Protein AF-A0A9D9HAC9-F1 (afdb_monomer_lite)

Secondary structure (DSSP, 8-state):
---HHHHHHHHHHHHHHHHHHHHHHH--SEEEHHHHHHHHT--HHHHHTTTTGGGSGGGG--SSSSSS-EEEHHHHHHHHHS-HHHHHHHHHHHHHHHSPPP-

Structure (mmCIF, N/CA/C/O backbone):
data_AF-A0A9D9HAC9-F1
#
_entry.id   AF-A0A9D9HAC9-F1
#
loop_
_atom_site.group_PDB
_atom_site.id
_atom_site.type_symbol
_atom_site.label_atom_id
_atom_site.label_alt_id
_atom_site.label_comp_id
_atom_site.label_asym_id
_atom_site.label_entity_id
_atom_site.label_seq_id
_atom_site.pdbx_PDB_ins_code
_atom_site.Cartn_x
_atom_site.Cartn_y
_atom_site.Cartn_z
_atom_site.occupancy
_atom_site.B_iso_or_equiv
_atom_site.auth_seq_id
_atom_site.auth_comp_id
_atom_site.auth_asym_id
_atom_site.auth_atom_id
_atom_site.pdbx_PDB_model_num
ATOM 1 N N . MET A 1 1 ? 3.404 -24.272 -21.867 1.00 47.97 1 MET A N 1
ATOM 2 C CA . MET A 1 1 ? 3.060 -22.908 -22.315 1.00 47.97 1 MET A CA 1
ATOM 3 C C . MET A 1 1 ? 2.208 -22.304 -21.211 1.00 47.97 1 MET A C 1
ATOM 5 O O . MET A 1 1 ? 1.057 -22.690 -21.078 1.00 47.97 1 MET A O 1
ATOM 9 N N . GLU A 1 2 ? 2.795 -21.507 -20.318 1.00 56.59 2 GLU A N 1
ATOM 10 C CA . GLU A 1 2 ? 2.006 -20.843 -19.274 1.00 56.59 2 GLU A CA 1
ATOM 11 C C . GLU A 1 2 ? 1.255 -19.680 -19.914 1.00 56.59 2 GLU A C 1
ATOM 13 O O . GLU A 1 2 ? 1.873 -18.760 -20.444 1.00 56.59 2 GLU A O 1
ATOM 18 N N . ILE A 1 3 ? -0.073 -19.759 -19.908 1.00 66.69 3 ILE A N 1
ATOM 19 C CA . ILE A 1 3 ? -0.945 -18.720 -20.445 1.00 66.69 3 ILE A CA 1
ATOM 20 C C . ILE A 1 3 ? -0.828 -17.513 -19.496 1.00 66.69 3 ILE A C 1
ATOM 22 O O . ILE A 1 3 ? -1.153 -17.661 -18.315 1.00 66.69 3 ILE A O 1
ATOM 26 N N . PRO A 1 4 ? -0.354 -16.336 -19.952 1.00 73.06 4 PRO A N 1
ATOM 27 C CA . PRO A 1 4 ? -0.148 -15.160 -19.098 1.00 73.06 4 PRO A CA 1
ATOM 28 C C . PRO A 1 4 ? -1.387 -14.758 -18.284 1.00 73.06 4 PRO A C 1
ATOM 30 O O . PRO A 1 4 ? -1.260 -14.326 -17.138 1.00 73.06 4 PRO A O 1
ATOM 33 N N . GLU A 1 5 ? -2.587 -14.985 -18.826 1.00 78.88 5 GLU A N 1
ATOM 34 C CA . GLU A 1 5 ? -3.850 -14.773 -18.110 1.00 78.88 5 GLU A CA 1
ATOM 35 C C . GLU A 1 5 ? -3.983 -15.645 -16.859 1.00 78.88 5 GLU A C 1
ATOM 37 O O . GLU A 1 5 ? -4.461 -15.177 -15.830 1.00 78.88 5 GLU A O 1
ATOM 42 N N . MET A 1 6 ? -3.515 -16.892 -16.901 1.00 81.69 6 MET A N 1
ATOM 43 C CA . MET A 1 6 ? -3.653 -17.827 -15.785 1.00 81.69 6 MET A CA 1
ATOM 44 C C . MET A 1 6 ? -2.764 -17.422 -14.603 1.00 81.69 6 MET A C 1
ATOM 46 O O . MET A 1 6 ? -3.199 -17.488 -13.456 1.00 81.69 6 MET A O 1
ATOM 50 N N . LYS A 1 7 ? -1.560 -16.895 -14.869 1.00 76.69 7 LYS A N 1
ATOM 51 C CA . LYS A 1 7 ? -0.703 -16.296 -13.827 1.00 76.69 7 LYS A CA 1
ATOM 52 C C . LYS A 1 7 ? -1.342 -15.067 -13.196 1.00 76.69 7 LYS A C 1
ATOM 54 O O . LYS A 1 7 ? -1.296 -14.910 -11.978 1.00 76.69 7 LYS A O 1
ATOM 59 N N . LEU A 1 8 ? -1.948 -14.210 -14.017 1.00 74.75 8 LEU A N 1
ATOM 60 C CA . LEU A 1 8 ? -2.642 -13.021 -13.534 1.00 74.75 8 LEU A CA 1
ATOM 61 C C . LEU A 1 8 ? -3.844 -13.397 -12.657 1.00 74.75 8 LEU A C 1
ATOM 63 O O . LEU A 1 8 ? -4.045 -12.791 -11.606 1.00 74.75 8 LEU A O 1
ATOM 67 N N . ILE A 1 9 ? -4.615 -14.410 -13.059 1.00 82.25 9 ILE A N 1
ATOM 68 C CA . ILE A 1 9 ? -5.745 -14.933 -12.281 1.00 82.25 9 ILE A CA 1
ATOM 69 C C . ILE A 1 9 ? -5.261 -15.494 -10.940 1.00 82.25 9 ILE A C 1
ATOM 71 O O . ILE A 1 9 ? -5.808 -15.127 -9.903 1.00 82.25 9 ILE A O 1
ATOM 75 N N . LEU A 1 10 ? -4.207 -16.314 -10.930 1.00 80.94 10 LEU A N 1
ATOM 76 C CA . LEU A 1 10 ? -3.661 -16.887 -9.694 1.00 80.94 10 LEU A CA 1
ATOM 77 C C . LEU A 1 10 ? -3.128 -15.814 -8.733 1.00 80.94 10 LEU A C 1
ATOM 79 O O . LEU A 1 10 ? -3.403 -15.879 -7.538 1.00 80.94 10 LEU A O 1
ATOM 83 N N . ALA A 1 11 ? -2.438 -14.789 -9.241 1.00 71.31 11 ALA A N 1
ATOM 84 C CA . ALA A 1 11 ? -1.966 -13.672 -8.419 1.00 71.31 11 ALA A CA 1
ATOM 85 C C . ALA A 1 11 ? -3.123 -12.849 -7.825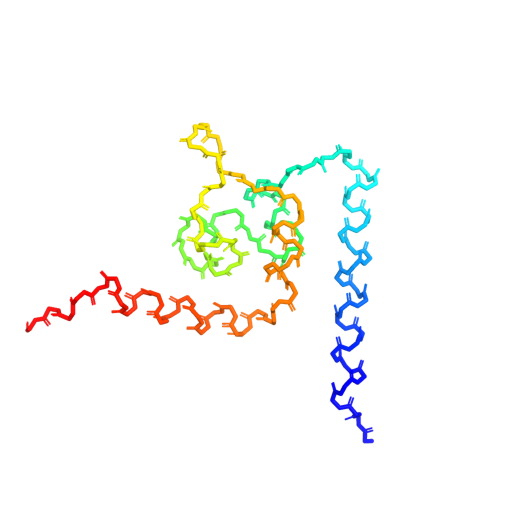 1.00 71.31 11 ALA A C 1
ATOM 87 O O . ALA A 1 11 ? -3.046 -12.392 -6.685 1.00 71.31 11 ALA A O 1
ATOM 88 N N . LYS A 1 12 ? -4.215 -12.674 -8.582 1.00 74.88 12 LYS A N 1
ATOM 89 C CA . LYS A 1 12 ? -5.439 -12.037 -8.074 1.00 74.88 12 LYS A CA 1
ATOM 90 C C . LYS A 1 12 ? -6.101 -12.880 -6.982 1.00 74.88 12 LYS A C 1
ATOM 92 O O . LYS A 1 12 ? -6.548 -12.309 -5.992 1.00 74.88 12 LYS A O 1
ATOM 97 N N . LEU A 1 13 ? -6.135 -14.206 -7.138 1.00 81.81 13 LEU A N 1
ATOM 98 C CA . LEU A 1 13 ? -6.715 -15.125 -6.153 1.00 81.81 13 LEU A CA 1
ATOM 99 C C . LEU A 1 13 ? -5.914 -15.167 -4.843 1.00 81.81 13 LEU A C 1
ATOM 101 O O . LEU A 1 13 ? -6.512 -14.961 -3.792 1.00 81.81 13 LEU A O 1
ATOM 105 N N . ASP A 1 14 ? -4.586 -15.331 -4.893 1.00 80.00 14 ASP A N 1
ATOM 106 C CA . ASP A 1 14 ? -3.724 -15.300 -3.691 1.00 80.00 14 ASP A CA 1
ATOM 107 C C . ASP A 1 14 ? -3.878 -13.969 -2.935 1.00 80.00 14 ASP A C 1
ATOM 109 O O . ASP A 1 14 ? -3.999 -13.930 -1.709 1.00 80.00 14 ASP A O 1
ATOM 113 N N . ARG A 1 15 ? -3.971 -12.858 -3.671 1.00 70.25 15 ARG A N 1
ATOM 114 C CA . ARG A 1 15 ? -4.191 -11.539 -3.074 1.00 70.25 15 ARG A CA 1
ATOM 115 C C . ARG A 1 15 ? -5.567 -11.412 -2.420 1.00 70.25 15 ARG A C 1
ATOM 117 O O . ARG A 1 15 ? -5.650 -10.906 -1.301 1.00 70.25 15 ARG A O 1
ATOM 124 N N . LEU A 1 16 ? -6.629 -11.866 -3.089 1.00 76.50 16 LEU A N 1
ATOM 125 C CA . LEU A 1 16 ? -7.980 -11.889 -2.520 1.00 76.50 16 LEU A CA 1
ATOM 126 C C . LEU A 1 16 ? -8.033 -12.745 -1.251 1.00 76.50 16 LEU A C 1
ATOM 128 O O . LEU A 1 16 ? -8.643 -12.331 -0.267 1.00 76.50 16 LEU A O 1
ATOM 132 N N . GLU A 1 17 ? -7.362 -13.895 -1.241 1.00 82.62 17 GLU A N 1
ATOM 133 C CA . GLU A 1 17 ? -7.302 -14.789 -0.084 1.00 82.62 17 GLU A CA 1
ATOM 134 C C . GLU A 1 17 ? -6.604 -14.127 1.113 1.00 82.62 17 GLU A C 1
ATOM 136 O O . GLU A 1 17 ? -7.155 -14.107 2.219 1.00 82.62 17 GLU A O 1
ATOM 141 N N . ARG A 1 18 ? -5.439 -13.498 0.897 1.00 75.12 18 ARG A N 1
ATOM 142 C CA . ARG A 1 18 ? -4.711 -12.761 1.949 1.00 75.12 18 ARG A CA 1
ATOM 143 C C . ARG A 1 18 ? -5.528 -11.606 2.517 1.00 75.12 18 ARG A C 1
ATOM 145 O O . ARG A 1 18 ? -5.565 -11.419 3.733 1.00 75.12 18 ARG A O 1
ATOM 152 N N . LEU A 1 19 ? -6.202 -10.852 1.651 1.00 71.62 19 LEU A N 1
ATOM 153 C CA . LEU A 1 19 ? -7.040 -9.719 2.044 1.00 71.62 19 LEU A CA 1
ATOM 154 C C . LEU A 1 19 ? -8.290 -10.163 2.811 1.00 71.62 19 LEU A C 1
ATOM 156 O O . LEU A 1 19 ? -8.595 -9.605 3.864 1.00 71.62 19 LEU A O 1
ATOM 160 N N . THR A 1 20 ? -8.981 -11.196 2.328 1.00 77.50 20 THR A N 1
ATOM 161 C CA . THR A 1 20 ? -10.163 -11.757 3.004 1.00 77.50 20 THR A CA 1
ATOM 162 C C . THR A 1 20 ? -9.779 -12.309 4.374 1.00 77.50 20 THR A C 1
ATOM 164 O O . THR A 1 20 ? -10.451 -12.032 5.367 1.00 77.50 20 THR A O 1
ATOM 167 N N . THR A 1 21 ? -8.643 -13.006 4.454 1.00 82.62 21 THR A N 1
ATOM 168 C CA . THR A 1 21 ? -8.082 -13.496 5.720 1.00 82.62 21 THR A CA 1
ATOM 169 C C . THR A 1 21 ? -7.757 -12.343 6.665 1.00 82.62 21 THR A C 1
ATOM 171 O O . THR A 1 21 ? -8.105 -12.398 7.844 1.00 82.62 21 THR A O 1
ATOM 174 N N . PHE A 1 22 ? -7.141 -11.263 6.176 1.00 79.88 22 PHE A N 1
ATOM 175 C CA . PHE A 1 22 ? -6.846 -10.085 6.992 1.00 79.88 22 PHE A CA 1
ATOM 176 C C . PHE A 1 22 ? -8.119 -9.457 7.576 1.00 79.88 22 PHE A C 1
ATOM 178 O O . PHE A 1 22 ? -8.182 -9.211 8.782 1.00 79.88 22 PHE A O 1
ATOM 185 N N . VAL A 1 23 ? -9.151 -9.235 6.758 1.00 79.81 23 VAL A N 1
ATOM 186 C CA . VAL A 1 23 ? -10.415 -8.642 7.227 1.00 79.81 23 VAL A CA 1
ATOM 187 C C . VAL A 1 23 ? -11.100 -9.561 8.237 1.00 79.81 23 VAL A C 1
ATOM 189 O O . VAL A 1 23 ? -11.473 -9.104 9.317 1.00 79.81 23 VAL A O 1
ATOM 192 N N . ALA A 1 24 ? -11.200 -10.858 7.935 1.00 80.50 24 ALA A N 1
ATOM 193 C CA . ALA A 1 24 ? -11.845 -11.834 8.811 1.00 80.50 24 ALA A CA 1
ATOM 194 C C . ALA A 1 24 ? -11.131 -11.988 10.163 1.00 80.50 24 ALA A C 1
ATOM 196 O O . ALA A 1 24 ? -11.782 -12.152 11.191 1.00 80.50 24 ALA A O 1
ATOM 197 N N . THR A 1 25 ? -9.797 -11.918 10.177 1.00 83.38 25 THR A N 1
ATOM 198 C CA . THR A 1 25 ? -9.003 -12.108 11.403 1.00 83.38 25 THR A CA 1
ATOM 199 C C . THR A 1 25 ? -8.874 -10.844 12.244 1.00 83.38 25 THR A C 1
ATOM 201 O O . THR A 1 25 ? -8.768 -10.934 13.465 1.00 83.38 25 THR A O 1
ATOM 204 N N . THR A 1 26 ? -8.868 -9.663 11.622 1.00 83.88 26 THR A N 1
ATOM 205 C CA . THR A 1 26 ? -8.624 -8.399 12.335 1.00 83.88 26 THR A CA 1
ATOM 206 C C . THR A 1 26 ? -9.888 -7.591 12.612 1.00 83.88 26 THR A C 1
ATOM 208 O O . THR A 1 26 ? -9.860 -6.719 13.480 1.00 83.88 26 THR A O 1
ATOM 211 N N . GLY A 1 27 ? -10.973 -7.820 11.863 1.00 84.50 27 GLY A N 1
ATOM 212 C CA . GLY A 1 27 ? -12.184 -6.995 11.909 1.00 84.50 27 GLY A CA 1
ATOM 213 C C . GLY A 1 27 ? -11.961 -5.539 11.480 1.00 84.50 27 GLY A C 1
ATOM 214 O O . GLY A 1 27 ? -12.812 -4.683 11.721 1.00 84.50 27 GLY A O 1
ATOM 215 N N . LYS A 1 28 ? -10.804 -5.221 10.884 1.00 86.44 28 LYS A N 1
ATOM 216 C CA . LYS A 1 28 ? -10.449 -3.856 10.498 1.00 86.44 28 LYS A CA 1
ATOM 217 C C . LYS A 1 28 ? -11.125 -3.468 9.187 1.00 86.44 28 LYS A C 1
ATOM 219 O O . LYS A 1 28 ? -11.051 -4.191 8.201 1.00 86.44 28 LYS A O 1
ATOM 224 N N . THR A 1 29 ? -11.687 -2.264 9.159 1.00 89.19 29 THR A N 1
ATOM 225 C CA . THR A 1 29 ? -12.192 -1.603 7.941 1.00 89.19 29 THR A CA 1
ATOM 226 C C . THR A 1 29 ? -11.169 -0.647 7.319 1.00 89.19 29 THR A C 1
ATOM 228 O O . THR A 1 29 ? -11.371 -0.133 6.219 1.00 89.19 29 THR A O 1
ATOM 231 N N . VAL A 1 30 ? -10.048 -0.422 8.010 1.00 93.06 30 VAL A N 1
ATOM 232 C CA . VAL A 1 30 ? -8.933 0.417 7.564 1.00 93.06 30 VAL A CA 1
ATOM 233 C C . VAL A 1 30 ? -7.608 -0.311 7.735 1.00 93.06 30 VAL A C 1
ATOM 235 O O . VAL A 1 30 ? -7.416 -1.045 8.704 1.00 93.06 30 VAL A O 1
ATOM 238 N N . VAL A 1 31 ? -6.677 -0.056 6.825 1.00 93.75 31 VAL A N 1
ATOM 239 C CA . VAL A 1 31 ? -5.294 -0.532 6.900 1.00 93.75 31 VAL A CA 1
ATOM 240 C C . VAL A 1 31 ? -4.365 0.637 7.172 1.00 93.75 31 VAL A C 1
ATOM 242 O O . VAL A 1 31 ? -4.513 1.714 6.587 1.00 93.75 31 VAL A O 1
ATOM 245 N N . ASP A 1 32 ? -3.409 0.437 8.072 1.00 95.56 32 ASP A N 1
ATOM 246 C CA . ASP A 1 32 ? -2.301 1.366 8.267 1.00 95.56 32 ASP A CA 1
ATOM 247 C C . ASP A 1 32 ? -1.022 0.881 7.561 1.00 95.56 32 ASP A C 1
ATOM 249 O O . ASP A 1 32 ? -0.983 -0.165 6.912 1.00 95.56 32 ASP A O 1
ATOM 253 N N . VAL A 1 33 ? 0.051 1.665 7.670 1.00 96.25 33 VAL A N 1
ATOM 254 C CA . VAL A 1 33 ? 1.341 1.335 7.044 1.00 96.25 33 VAL A CA 1
ATOM 255 C C . VAL A 1 33 ? 1.916 0.003 7.552 1.00 96.25 33 VAL A C 1
ATOM 257 O O . VAL A 1 33 ? 2.559 -0.701 6.780 1.00 96.25 33 VAL A O 1
ATOM 260 N N . ASN A 1 34 ? 1.697 -0.368 8.820 1.00 94.94 34 ASN A N 1
ATOM 261 C CA . ASN A 1 34 ? 2.181 -1.648 9.351 1.00 94.94 34 ASN A CA 1
ATOM 262 C C . ASN A 1 34 ? 1.384 -2.824 8.794 1.00 94.94 34 ASN A C 1
ATOM 264 O O . ASN A 1 34 ? 1.971 -3.863 8.494 1.00 94.94 34 ASN A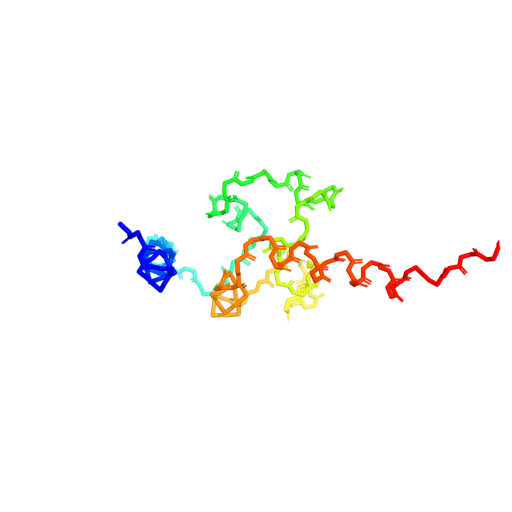 O 1
ATOM 268 N N . ASP A 1 35 ? 0.067 -2.669 8.668 1.00 93.38 35 ASP A N 1
ATOM 269 C CA . ASP A 1 35 ? -0.785 -3.683 8.052 1.00 93.38 35 ASP A CA 1
ATOM 270 C C . ASP A 1 35 ? -0.342 -3.934 6.601 1.00 93.38 35 ASP A C 1
ATOM 272 O O . ASP A 1 35 ? -0.092 -5.078 6.219 1.00 93.38 35 ASP A O 1
ATOM 276 N N . ILE A 1 36 ? -0.138 -2.863 5.823 1.00 93.38 36 ILE A N 1
ATOM 277 C CA . ILE A 1 36 ? 0.321 -2.955 4.427 1.00 93.38 36 ILE A CA 1
ATOM 278 C C . ILE A 1 36 ? 1.724 -3.566 4.334 1.00 93.38 36 ILE A C 1
ATOM 280 O O . ILE A 1 36 ? 1.947 -4.447 3.506 1.00 93.38 36 ILE A O 1
ATOM 284 N N . ALA A 1 37 ? 2.657 -3.165 5.204 1.00 93.56 37 ALA A N 1
ATOM 285 C CA . ALA A 1 37 ? 4.003 -3.741 5.239 1.00 93.56 37 ALA A CA 1
ATOM 286 C C . ALA A 1 37 ? 3.960 -5.270 5.392 1.00 93.56 37 ALA A C 1
ATOM 288 O O . ALA A 1 37 ? 4.621 -5.987 4.644 1.00 93.56 37 ALA A O 1
ATOM 289 N N . LYS A 1 38 ? 3.128 -5.770 6.315 1.00 90.12 38 LYS A N 1
ATOM 290 C CA . LYS A 1 38 ? 2.954 -7.211 6.544 1.00 90.12 38 LYS A CA 1
ATOM 291 C C . LYS A 1 38 ? 2.347 -7.920 5.335 1.00 90.12 38 LYS A C 1
ATOM 293 O O . LYS A 1 38 ? 2.831 -8.987 4.972 1.00 90.12 38 LYS A O 1
ATOM 298 N N . MET A 1 39 ? 1.316 -7.342 4.717 1.00 88.06 39 MET A N 1
ATOM 299 C CA . MET A 1 39 ? 0.640 -7.950 3.564 1.00 88.06 39 MET A CA 1
ATOM 300 C C . MET A 1 39 ? 1.539 -8.027 2.322 1.00 88.06 39 MET A C 1
ATOM 302 O O . MET A 1 39 ? 1.496 -9.021 1.599 1.00 88.06 39 MET A O 1
ATOM 306 N N . GLU A 1 40 ? 2.380 -7.017 2.099 1.00 89.06 40 GLU A N 1
ATOM 307 C CA . GLU A 1 40 ? 3.286 -6.943 0.942 1.00 89.06 40 GLU A CA 1
ATOM 308 C C . GLU A 1 40 ? 4.663 -7.582 1.208 1.00 89.06 40 GLU A C 1
ATOM 310 O O . GLU A 1 40 ? 5.509 -7.614 0.318 1.00 89.06 40 GLU A O 1
ATOM 315 N N . GLY A 1 41 ? 4.921 -8.071 2.427 1.00 90.25 41 GLY A N 1
ATOM 316 C CA . GLY A 1 41 ? 6.223 -8.634 2.798 1.00 90.25 41 GLY A CA 1
ATOM 317 C C . GLY A 1 41 ? 7.360 -7.602 2.849 1.00 90.25 41 GLY A C 1
ATOM 318 O O . GLY A 1 41 ? 8.520 -7.954 2.645 1.00 90.25 41 GLY A O 1
ATOM 319 N N . SER A 1 42 ? 7.041 -6.332 3.115 1.00 93.44 42 SER A N 1
ATOM 320 C CA . SER A 1 42 ? 8.010 -5.249 3.330 1.00 93.44 42 SER A CA 1
ATOM 321 C C . SER A 1 42 ? 8.132 -4.909 4.825 1.00 93.44 42 SER A C 1
ATOM 323 O O . SER A 1 42 ? 7.431 -5.447 5.683 1.00 93.44 42 SER A O 1
ATOM 325 N N . SER A 1 43 ? 9.049 -4.004 5.168 1.00 95.00 43 SER A N 1
ATOM 326 C CA . SER A 1 43 ? 9.170 -3.454 6.519 1.00 95.00 43 SER A CA 1
ATOM 327 C C . SER A 1 43 ? 8.572 -2.053 6.595 1.00 95.00 43 SER A C 1
ATOM 329 O O . SER A 1 43 ? 8.673 -1.260 5.656 1.00 95.00 43 SER A O 1
ATOM 331 N N . TYR A 1 44 ? 8.014 -1.711 7.759 1.00 94.19 44 TYR A N 1
ATOM 332 C CA . TYR A 1 44 ? 7.517 -0.360 8.032 1.00 94.19 44 TYR A CA 1
ATOM 333 C C . TYR A 1 44 ? 8.578 0.707 7.725 1.00 94.19 44 TYR A C 1
ATOM 335 O O . TYR A 1 44 ? 8.291 1.706 7.068 1.00 94.19 44 TYR A O 1
ATOM 343 N N . SER A 1 45 ? 9.825 0.468 8.143 1.00 94.94 45 SER A N 1
ATOM 344 C CA . SER A 1 45 ? 10.938 1.383 7.893 1.00 94.94 45 SER A CA 1
ATOM 345 C C . SER A 1 45 ? 11.246 1.529 6.402 1.00 94.94 45 SER A C 1
ATOM 347 O O . SER A 1 45 ? 11.433 2.650 5.940 1.00 94.94 45 SER A O 1
ATOM 349 N N . ALA A 1 46 ? 11.246 0.445 5.618 1.00 94.75 46 ALA A N 1
ATOM 350 C CA . ALA A 1 46 ? 11.480 0.530 4.173 1.00 94.75 46 ALA A CA 1
ATOM 351 C C . ALA A 1 46 ? 10.423 1.394 3.463 1.00 94.75 46 ALA A C 1
ATOM 353 O O . ALA A 1 46 ? 10.761 2.201 2.592 1.00 94.75 46 ALA A O 1
ATOM 354 N N . ILE A 1 47 ? 9.161 1.295 3.883 1.00 95.12 47 ILE A N 1
ATOM 355 C CA . ILE A 1 47 ? 8.086 2.147 3.368 1.00 95.12 47 ILE A CA 1
ATOM 356 C C . ILE A 1 47 ? 8.280 3.605 3.809 1.00 95.12 47 ILE A C 1
ATOM 358 O O . ILE A 1 47 ? 8.239 4.515 2.980 1.00 95.12 47 ILE A O 1
ATOM 362 N N . MET A 1 48 ? 8.520 3.845 5.100 1.00 92.06 48 MET A N 1
ATOM 363 C CA . MET A 1 48 ? 8.608 5.203 5.650 1.00 92.06 48 MET A CA 1
ATOM 364 C C . MET A 1 48 ? 9.861 5.966 5.208 1.00 92.06 48 MET A C 1
ATOM 366 O O . MET A 1 48 ? 9.811 7.189 5.106 1.00 92.06 48 MET A O 1
ATOM 370 N N . HIS A 1 49 ? 10.948 5.266 4.879 1.00 90.25 49 HIS A N 1
ATOM 371 C CA . HIS A 1 49 ? 12.139 5.850 4.255 1.00 90.25 49 HIS A CA 1
ATOM 372 C C . HIS A 1 49 ? 12.013 6.010 2.730 1.00 90.25 49 HIS A C 1
ATOM 374 O O . HIS A 1 49 ? 12.981 6.370 2.067 1.00 90.25 49 HIS A O 1
ATOM 380 N N . GLY A 1 50 ? 10.834 5.758 2.154 1.00 85.50 50 GLY A N 1
ATOM 381 C CA . GLY A 1 50 ? 10.538 6.058 0.753 1.00 85.50 50 GLY A CA 1
ATOM 382 C C . GLY A 1 50 ? 10.930 4.973 -0.251 1.00 85.50 50 GLY A C 1
ATOM 383 O O . GLY A 1 50 ? 10.540 5.084 -1.412 1.00 85.50 50 GLY A O 1
ATOM 384 N N . LYS A 1 51 ? 11.639 3.914 0.172 1.00 89.19 51 LYS A N 1
ATOM 385 C CA . LYS A 1 51 ? 12.065 2.808 -0.704 1.00 89.19 51 LYS A CA 1
ATOM 386 C C . LYS A 1 51 ? 10.864 2.065 -1.284 1.00 89.19 51 LYS A C 1
ATOM 388 O O . LYS A 1 51 ? 10.814 1.832 -2.486 1.00 89.19 51 LYS A O 1
ATOM 393 N N . ASP A 1 52 ? 9.887 1.776 -0.426 1.00 94.94 52 ASP A N 1
ATOM 394 C CA . ASP A 1 52 ? 8.707 0.977 -0.765 1.00 94.94 52 ASP A CA 1
ATOM 395 C C . ASP A 1 52 ? 7.402 1.788 -0.733 1.00 94.94 52 ASP A C 1
ATOM 397 O O . ASP A 1 52 ? 6.307 1.252 -0.588 1.00 94.94 52 ASP A O 1
ATOM 401 N N . MET A 1 53 ? 7.492 3.113 -0.886 1.00 95.38 53 MET A N 1
ATOM 402 C CA . MET A 1 53 ? 6.322 4.000 -0.824 1.00 95.38 53 MET A CA 1
ATOM 403 C C . MET A 1 53 ? 5.309 3.753 -1.957 1.00 95.38 53 MET A C 1
ATOM 405 O O . MET A 1 53 ? 4.135 4.083 -1.804 1.00 95.38 53 MET A O 1
ATOM 409 N N . TYR A 1 54 ? 5.736 3.104 -3.047 1.00 96.38 54 TYR A N 1
ATOM 410 C CA . TYR A 1 54 ? 4.872 2.635 -4.137 1.00 96.38 54 TYR A CA 1
ATOM 411 C C . TYR A 1 54 ? 3.872 1.547 -3.710 1.00 96.38 54 TYR A C 1
ATOM 413 O O . TYR A 1 54 ? 2.879 1.318 -4.395 1.00 96.38 54 TYR A O 1
ATOM 421 N N . LEU A 1 55 ? 4.094 0.890 -2.568 1.00 95.69 55 LEU A N 1
ATOM 422 C CA . LEU A 1 55 ? 3.148 -0.080 -2.016 1.00 95.69 55 LEU A CA 1
ATOM 423 C C . LEU A 1 55 ? 1.923 0.593 -1.384 1.00 95.69 55 LEU A C 1
ATOM 425 O O . LEU A 1 55 ? 0.869 -0.030 -1.281 1.00 95.69 55 LEU A O 1
ATOM 429 N N . LEU A 1 56 ? 2.036 1.866 -0.993 1.00 96.69 56 LEU A N 1
ATOM 430 C CA . LEU A 1 56 ? 0.954 2.609 -0.354 1.00 96.69 56 LEU A CA 1
ATOM 431 C C . LEU A 1 56 ? 0.027 3.255 -1.394 1.00 96.69 56 LEU A C 1
ATOM 433 O O . LEU A 1 56 ? 0.530 3.864 -2.346 1.00 96.69 56 LEU A O 1
ATOM 437 N N . PRO A 1 57 ? -1.304 3.235 -1.182 1.00 96.62 57 PRO A N 1
ATOM 438 C CA . PRO A 1 57 ? -2.227 4.005 -2.004 1.00 96.62 57 PRO A CA 1
ATOM 439 C C . PRO A 1 57 ? -1.836 5.482 -2.036 1.00 96.62 57 PRO A C 1
ATOM 441 O O . PRO A 1 57 ? -1.329 6.035 -1.048 1.00 96.62 57 PRO A O 1
ATOM 444 N N . ARG A 1 58 ? -2.040 6.120 -3.195 1.00 95.12 58 ARG A N 1
ATOM 445 C CA . ARG A 1 58 ? -1.696 7.537 -3.429 1.00 95.12 58 ARG A CA 1
ATOM 446 C C . ARG A 1 58 ? -0.257 7.880 -3.018 1.00 95.12 58 ARG A C 1
ATOM 448 O O . ARG A 1 58 ? 0.012 8.981 -2.536 1.00 95.12 58 ARG A O 1
ATOM 455 N N . PHE A 1 59 ? 0.653 6.914 -3.140 1.00 95.06 59 PHE A N 1
ATOM 456 C CA . PHE A 1 59 ? 2.062 7.037 -2.760 1.00 95.06 59 PHE A CA 1
ATOM 457 C C . PHE A 1 59 ? 2.260 7.568 -1.333 1.00 95.06 59 PHE A C 1
ATOM 459 O O . PHE A 1 59 ? 3.128 8.397 -1.058 1.00 95.06 59 PHE A O 1
ATOM 466 N N . GLY A 1 60 ? 1.421 7.102 -0.404 1.00 94.06 60 GLY A N 1
ATOM 467 C CA . GLY A 1 60 ? 1.551 7.401 1.019 1.00 94.06 60 GLY A CA 1
ATOM 468 C C . GLY A 1 60 ? 0.802 8.644 1.498 1.00 94.06 60 GLY A C 1
ATOM 469 O O . GLY A 1 60 ? 1.017 9.058 2.646 1.00 94.06 60 GLY A O 1
ATOM 470 N N . GLN A 1 61 ? -0.078 9.225 0.677 1.00 94.06 61 GLN A N 1
ATOM 471 C CA . GLN A 1 61 ? -1.068 10.199 1.137 1.00 94.06 61 GLN A CA 1
ATOM 472 C C . GLN A 1 61 ? -2.240 9.476 1.810 1.00 94.06 61 GLN A C 1
ATOM 474 O O . GLN A 1 61 ? -2.946 8.701 1.175 1.00 94.06 61 GLN A O 1
ATOM 479 N N . SER A 1 62 ? -2.439 9.741 3.102 1.00 96.62 62 SER A N 1
ATOM 480 C CA . SER A 1 62 ? -3.510 9.142 3.907 1.00 96.62 62 SER A CA 1
ATOM 481 C C . SER A 1 62 ? -4.901 9.519 3.387 1.00 96.62 62 SER A C 1
ATOM 483 O O . SER A 1 62 ? -5.116 10.657 2.968 1.00 96.62 62 SER A O 1
ATOM 485 N N . ALA A 1 63 ? -5.862 8.597 3.504 1.00 95.88 63 ALA A N 1
ATOM 486 C CA . ALA A 1 63 ? -7.282 8.896 3.294 1.00 95.88 63 ALA A CA 1
ATOM 487 C C . ALA A 1 63 ? -7.866 9.782 4.398 1.00 95.88 63 ALA A C 1
ATOM 489 O O . ALA A 1 63 ? -8.864 10.467 4.193 1.00 95.88 63 ALA A O 1
ATOM 490 N N . TYR A 1 64 ? -7.230 9.765 5.568 1.00 94.19 64 TYR A N 1
ATOM 491 C CA . TYR A 1 64 ? -7.663 10.498 6.746 1.00 94.19 64 TYR A CA 1
ATOM 492 C C . TYR A 1 64 ? -6.682 11.639 7.022 1.00 94.19 64 TYR A C 1
ATOM 494 O O . TYR A 1 64 ? -5.473 11.387 7.075 1.00 94.19 64 TYR A O 1
ATOM 502 N N . PRO A 1 65 ? -7.175 12.873 7.221 1.00 88.06 65 PRO A N 1
ATOM 503 C CA . PRO A 1 65 ? -6.327 14.059 7.338 1.00 88.06 65 PRO A CA 1
ATOM 504 C C . PRO A 1 65 ? -5.568 14.138 8.667 1.00 88.06 65 PRO A C 1
ATOM 506 O O . PRO A 1 65 ? -4.582 14.862 8.765 1.00 88.06 65 PRO A O 1
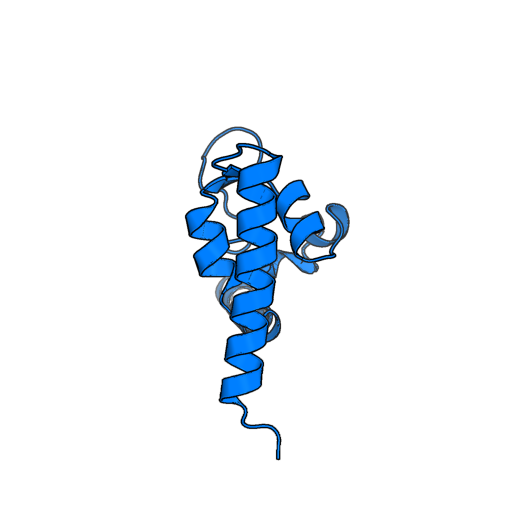ATOM 509 N N . THR A 1 66 ? -6.013 13.412 9.694 1.00 90.94 66 THR A N 1
ATOM 510 C CA . THR A 1 66 ? -5.449 13.468 11.044 1.00 90.94 66 THR A CA 1
ATOM 511 C C . THR A 1 66 ? -5.025 12.090 11.542 1.00 90.94 66 THR A C 1
ATOM 513 O O . THR A 1 66 ? -5.587 11.058 11.168 1.00 90.94 66 THR A O 1
ATOM 516 N N . GLY A 1 67 ? -4.031 12.081 12.433 1.00 91.19 67 GLY A N 1
ATOM 517 C CA . GLY A 1 67 ? -3.533 10.869 13.076 1.00 91.19 67 GLY A CA 1
ATOM 518 C C . GLY A 1 67 ? -2.628 10.020 12.181 1.00 91.19 67 GLY A C 1
ATOM 519 O O . GLY A 1 67 ? -1.921 10.521 11.307 1.00 91.19 67 GLY A O 1
ATOM 520 N N . LYS A 1 68 ? -2.606 8.710 12.453 1.00 92.12 68 LYS A N 1
ATOM 521 C CA . LYS A 1 68 ? -1.780 7.750 11.710 1.00 92.12 68 LYS A CA 1
ATOM 522 C C . LYS A 1 68 ? -2.269 7.621 10.267 1.00 92.12 68 LYS A C 1
ATOM 524 O O . LYS A 1 68 ? -3.474 7.561 10.027 1.00 92.12 68 LYS A O 1
ATOM 529 N N . LYS A 1 69 ? -1.322 7.510 9.328 1.00 95.75 69 LYS A N 1
ATOM 530 C CA . LYS A 1 69 ? -1.618 7.245 7.914 1.00 95.75 69 LYS A CA 1
ATOM 531 C C . LYS A 1 69 ? -2.384 5.936 7.776 1.00 95.75 69 LYS A C 1
ATOM 533 O O . LYS A 1 69 ? -1.903 4.900 8.241 1.00 95.75 69 LYS A O 1
ATOM 538 N N . ARG A 1 70 ? -3.555 6.007 7.150 1.00 96.56 70 ARG A N 1
ATOM 539 C CA . ARG A 1 70 ? -4.438 4.859 6.956 1.00 96.56 70 ARG A CA 1
ATOM 540 C C . ARG A 1 70 ? -5.345 5.053 5.745 1.00 96.56 70 ARG A C 1
ATOM 542 O O . ARG A 1 70 ? -5.592 6.187 5.324 1.00 96.56 70 ARG A O 1
ATOM 549 N N . TRP A 1 71 ? -5.848 3.942 5.231 1.00 97.00 71 TRP A N 1
ATOM 550 C CA . TRP A 1 71 ? -6.719 3.873 4.060 1.00 97.00 71 TRP A CA 1
ATOM 551 C C . TRP A 1 71 ? -7.871 2.911 4.331 1.00 97.00 71 TRP A C 1
ATOM 553 O O . TRP A 1 71 ? -7.674 1.956 5.087 1.00 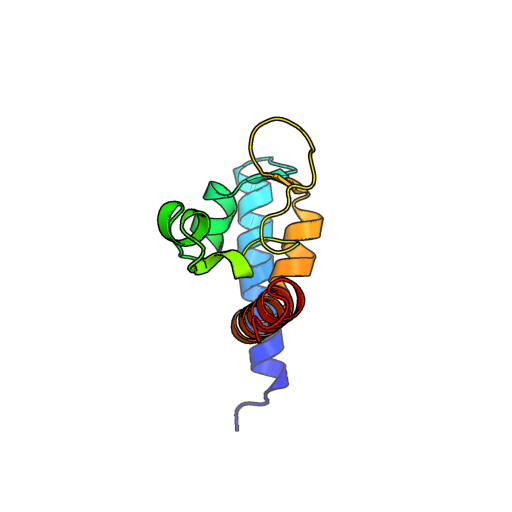97.00 71 TRP A O 1
ATOM 563 N N . PRO A 1 72 ? -9.059 3.131 3.747 1.00 94.62 72 PRO A N 1
ATOM 564 C CA . PRO A 1 72 ? -10.076 2.094 3.664 1.00 94.62 72 PRO A CA 1
ATOM 565 C C . PRO A 1 72 ? -9.471 0.816 3.084 1.00 94.62 72 PRO A C 1
ATOM 567 O O . PRO A 1 72 ? -8.652 0.874 2.163 1.00 94.62 72 PRO A O 1
ATOM 570 N N . VAL A 1 73 ? -9.869 -0.335 3.624 1.00 89.88 73 VAL A N 1
ATOM 571 C CA . VAL A 1 73 ? -9.414 -1.634 3.108 1.00 89.88 73 VAL A CA 1
ATOM 572 C C . VAL A 1 73 ? -9.700 -1.747 1.611 1.00 89.88 73 VAL A C 1
ATOM 574 O O . VAL A 1 73 ? -8.816 -2.155 0.870 1.00 89.88 73 VAL A O 1
ATOM 577 N N . GLU A 1 74 ? -10.887 -1.330 1.168 1.00 87.50 74 GLU A N 1
ATOM 578 C CA . GLU A 1 74 ? -11.323 -1.361 -0.236 1.00 87.50 74 GLU A CA 1
ATOM 579 C C . GLU A 1 74 ? -10.378 -0.579 -1.159 1.00 87.50 74 GLU A C 1
ATOM 581 O O . GLU A 1 74 ? -9.912 -1.121 -2.156 1.00 87.50 74 GLU A O 1
ATOM 586 N N . GLU A 1 75 ? -9.994 0.645 -0.776 1.00 93.12 75 GLU A N 1
ATOM 587 C CA . GLU A 1 75 ? -9.018 1.444 -1.533 1.00 93.12 75 GLU A CA 1
ATOM 588 C C . GLU A 1 75 ? -7.676 0.709 -1.649 1.00 93.12 75 GLU A C 1
ATOM 590 O O . GLU A 1 75 ? -7.050 0.685 -2.709 1.00 93.12 75 GLU A O 1
ATOM 595 N N . TYR A 1 76 ? -7.222 0.081 -0.561 1.00 92.62 76 TYR A N 1
ATOM 596 C CA . TYR A 1 76 ? -6.010 -0.726 -0.611 1.00 92.62 76 TYR A CA 1
ATOM 597 C C . TYR A 1 76 ? -6.184 -1.991 -1.465 1.00 92.62 76 TYR A C 1
ATOM 599 O O . TYR A 1 76 ? -5.235 -2.395 -2.135 1.00 92.62 76 TYR A O 1
ATOM 607 N N . MET A 1 77 ? -7.370 -2.602 -1.508 1.00 85.69 77 MET A N 1
ATOM 608 C CA . MET A 1 77 ? -7.640 -3.747 -2.386 1.00 85.69 77 MET A CA 1
ATOM 609 C C . MET A 1 77 ? -7.517 -3.349 -3.860 1.00 85.69 77 MET A C 1
ATOM 611 O O . MET A 1 77 ? -6.812 -4.013 -4.620 1.00 85.69 77 MET A O 1
ATOM 615 N N . GLU A 1 78 ? -8.135 -2.236 -4.247 1.00 88.31 78 GLU A N 1
ATOM 616 C CA . GLU A 1 78 ? -8.053 -1.702 -5.609 1.00 88.31 78 GLU A CA 1
ATOM 617 C C . GLU A 1 78 ? -6.618 -1.320 -5.976 1.00 88.31 78 GLU A C 1
ATOM 619 O O . GLU A 1 78 ? -6.120 -1.698 -7.037 1.00 88.31 78 GLU A O 1
ATOM 624 N N . TRP A 1 79 ? -5.916 -0.629 -5.073 1.00 93.31 79 TRP A N 1
ATOM 625 C CA . TRP A 1 79 ? -4.519 -0.259 -5.281 1.00 93.31 79 TRP A CA 1
ATOM 626 C C . TRP A 1 79 ? -3.619 -1.483 -5.411 1.00 93.31 79 TRP A C 1
ATOM 628 O O . TRP A 1 79 ? -2.804 -1.579 -6.330 1.00 93.31 79 TRP A O 1
ATOM 638 N N . SER A 1 80 ? -3.760 -2.429 -4.482 1.00 89.69 80 SER A N 1
ATOM 639 C CA . SER A 1 80 ? -2.934 -3.625 -4.459 1.00 89.69 80 SER A CA 1
ATOM 640 C C . SER A 1 80 ? -3.175 -4.472 -5.693 1.00 89.69 80 SER A C 1
ATOM 642 O O . SER A 1 80 ? -2.206 -5.056 -6.148 1.00 89.69 80 SER A O 1
ATOM 644 N N . ALA A 1 81 ? -4.372 -4.479 -6.298 1.00 85.25 81 ALA A N 1
ATOM 645 C CA . ALA A 1 81 ? -4.669 -5.212 -7.532 1.00 85.25 81 ALA A CA 1
ATOM 646 C C . ALA A 1 81 ? -3.673 -4.931 -8.677 1.00 85.25 81 ALA A C 1
ATOM 648 O O . ALA A 1 81 ? -3.399 -5.832 -9.474 1.00 85.25 81 ALA A O 1
ATOM 649 N N . ILE A 1 82 ? -3.070 -3.740 -8.706 1.00 88.75 82 ILE A N 1
ATOM 650 C CA . ILE A 1 82 ? -2.020 -3.361 -9.655 1.00 88.75 82 ILE A CA 1
ATOM 651 C C . ILE A 1 82 ? -0.715 -4.125 -9.332 1.00 88.75 82 ILE A C 1
ATOM 653 O O . ILE A 1 82 ? -0.257 -4.138 -8.179 1.00 88.75 82 ILE A O 1
ATOM 657 N N . PRO A 1 83 ? -0.067 -4.777 -10.315 1.00 88.81 83 PRO A N 1
ATOM 658 C CA . PRO A 1 83 ? 1.207 -5.457 -10.099 1.00 88.81 83 PRO A CA 1
ATOM 659 C C . PRO A 1 83 ? 2.261 -4.548 -9.434 1.00 88.81 83 PRO A C 1
ATOM 661 O O . PRO A 1 83 ? 2.347 -3.365 -9.767 1.00 88.81 83 PRO A O 1
ATOM 664 N N . PRO A 1 84 ? 3.093 -5.060 -8.499 1.00 89.88 84 PRO A N 1
ATOM 665 C CA . PRO A 1 84 ? 4.090 -4.242 -7.800 1.00 89.88 84 PRO A CA 1
ATOM 666 C C . PRO A 1 84 ? 5.023 -3.457 -8.731 1.00 89.88 84 PRO A C 1
ATOM 668 O O . PRO A 1 84 ? 5.344 -2.308 -8.438 1.00 89.88 84 PRO A O 1
ATOM 671 N N . GLN A 1 85 ? 5.414 -4.051 -9.863 1.00 91.06 85 GLN A N 1
ATOM 672 C CA . GLN A 1 85 ? 6.275 -3.392 -10.846 1.00 91.06 85 GLN A CA 1
ATOM 673 C C . GLN A 1 85 ? 5.592 -2.171 -11.474 1.00 91.06 85 GLN A C 1
ATOM 675 O O . GLN A 1 85 ? 6.189 -1.100 -11.531 1.00 91.06 85 GLN A O 1
ATOM 680 N N . GLU A 1 86 ? 4.321 -2.303 -11.859 1.00 94.69 86 GLU A N 1
ATOM 681 C CA . GLU A 1 86 ? 3.536 -1.194 -12.407 1.00 94.69 86 GLU A CA 1
ATOM 682 C C . GLU A 1 86 ? 3.355 -0.081 -11.368 1.00 94.69 86 GLU A C 1
ATOM 684 O O . GLU A 1 86 ? 3.598 1.087 -11.668 1.00 94.69 86 GLU A O 1
ATOM 689 N N . ARG A 1 87 ? 3.042 -0.425 -10.109 1.00 95.94 87 ARG A N 1
ATOM 690 C CA . ARG A 1 87 ? 2.981 0.558 -9.009 1.00 95.94 87 ARG A CA 1
ATOM 691 C C . ARG A 1 87 ? 4.308 1.301 -8.833 1.00 95.94 87 ARG A C 1
ATOM 693 O O . ARG A 1 87 ? 4.315 2.512 -8.602 1.00 95.94 87 ARG A O 1
ATOM 700 N N . GLN A 1 88 ? 5.433 0.594 -8.949 1.00 95.62 88 GLN A N 1
ATOM 701 C CA . GLN A 1 88 ? 6.766 1.187 -8.870 1.00 95.62 88 GLN A CA 1
ATOM 702 C C . GLN A 1 88 ? 7.028 2.161 -10.028 1.00 95.62 88 GLN A C 1
ATOM 704 O O . GLN A 1 88 ? 7.588 3.236 -9.802 1.00 95.62 88 GLN A O 1
ATOM 709 N N . ASP A 1 89 ? 6.599 1.830 -11.244 1.00 96.31 89 ASP A N 1
ATOM 710 C CA . ASP A 1 89 ? 6.739 2.707 -12.410 1.00 96.31 89 ASP A CA 1
ATOM 711 C C . ASP A 1 89 ? 5.850 3.951 -12.300 1.00 96.31 89 ASP A C 1
ATOM 713 O O . ASP A 1 89 ? 6.333 5.070 -12.506 1.00 96.31 89 ASP A O 1
ATOM 717 N N . MET A 1 90 ? 4.604 3.790 -11.843 1.00 96.00 90 MET A N 1
ATOM 718 C CA . MET A 1 90 ? 3.717 4.915 -11.525 1.00 96.00 90 MET A CA 1
ATOM 719 C C . MET A 1 90 ? 4.333 5.829 -10.453 1.00 96.00 90 MET A C 1
ATOM 721 O O . MET A 1 90 ? 4.254 7.054 -10.556 1.00 96.00 90 MET A O 1
ATOM 725 N N . TYR A 1 91 ? 4.989 5.257 -9.436 1.00 95.31 91 TYR A N 1
ATOM 726 C CA . TYR A 1 91 ? 5.665 6.035 -8.397 1.00 95.31 91 TYR A CA 1
ATOM 727 C C . TYR A 1 91 ? 6.879 6.803 -8.937 1.00 95.31 91 TY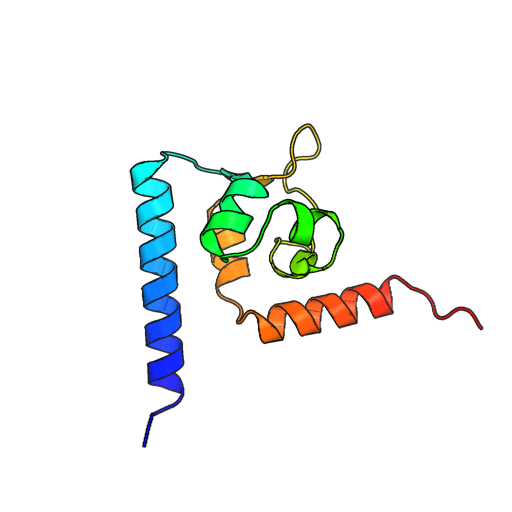R A C 1
ATOM 729 O O . TYR A 1 91 ? 7.070 7.973 -8.602 1.00 95.31 91 TYR A O 1
ATOM 737 N N . ARG A 1 92 ? 7.681 6.193 -9.818 1.00 94.56 92 ARG A N 1
ATOM 738 C CA . ARG A 1 92 ? 8.793 6.885 -10.498 1.00 94.56 92 ARG A CA 1
ATOM 739 C C . ARG A 1 92 ? 8.292 8.071 -11.318 1.00 94.56 92 ARG A C 1
ATOM 741 O O . ARG A 1 92 ? 8.893 9.144 -11.276 1.00 94.56 92 ARG A O 1
ATOM 748 N N . GLU A 1 93 ? 7.189 7.898 -12.040 1.00 95.19 93 GLU A N 1
ATOM 749 C CA . GLU A 1 93 ? 6.565 8.980 -12.802 1.00 95.19 93 GLU A CA 1
ATOM 750 C C . GLU A 1 93 ? 6.034 10.091 -11.887 1.00 95.19 93 GLU A C 1
ATOM 752 O O . GLU A 1 93 ? 6.260 11.274 -12.150 1.00 95.19 93 GLU A O 1
ATOM 757 N N . TYR A 1 94 ? 5.383 9.718 -10.784 1.00 92.50 94 TYR A N 1
ATOM 758 C CA . TYR A 1 94 ? 4.929 10.653 -9.760 1.00 92.50 94 TYR A CA 1
ATOM 759 C C . TYR A 1 94 ? 6.081 11.506 -9.213 1.00 92.50 94 TYR A C 1
ATOM 761 O O . TYR A 1 94 ? 5.966 12.731 -9.160 1.00 92.50 94 TYR A O 1
ATOM 769 N N . LEU A 1 95 ? 7.213 10.883 -8.870 1.00 92.12 95 LEU A N 1
ATOM 770 C CA . LEU A 1 95 ? 8.405 11.599 -8.412 1.00 92.12 95 LEU A CA 1
ATOM 771 C C . LEU A 1 95 ? 8.961 12.530 -9.494 1.00 92.12 95 LEU A C 1
ATOM 773 O O . LEU A 1 95 ? 9.260 13.684 -9.197 1.00 92.12 95 LEU A O 1
ATOM 777 N N . ARG A 1 96 ? 9.028 12.078 -10.754 1.00 92.31 96 ARG 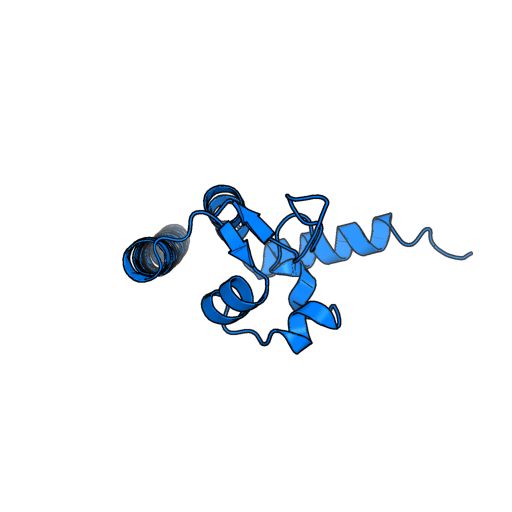A N 1
ATOM 778 C CA . ARG A 1 96 ? 9.475 12.910 -11.886 1.00 92.31 96 ARG A CA 1
ATOM 779 C C . ARG A 1 96 ? 8.605 14.156 -12.062 1.00 92.31 96 ARG A C 1
ATOM 781 O O . ARG A 1 96 ? 9.132 15.228 -12.312 1.00 92.31 96 ARG A O 1
ATOM 788 N N . LYS A 1 97 ? 7.282 14.029 -11.934 1.00 90.06 97 LYS A N 1
ATOM 789 C CA . LYS A 1 97 ? 6.348 15.166 -12.033 1.00 90.06 97 LYS A CA 1
ATOM 790 C C . LYS A 1 97 ? 6.467 16.126 -10.848 1.00 90.06 97 LYS A C 1
ATOM 792 O O . LYS A 1 97 ? 6.167 17.307 -10.985 1.00 90.06 97 LYS A O 1
ATOM 797 N N . ARG A 1 98 ? 6.869 15.612 -9.684 1.00 83.94 98 ARG A N 1
ATOM 798 C CA . ARG A 1 98 ? 6.939 16.366 -8.428 1.00 83.94 98 ARG A CA 1
ATOM 799 C C . ARG A 1 98 ? 8.283 17.061 -8.210 1.00 83.94 98 ARG A C 1
ATOM 801 O O . ARG A 1 98 ? 8.324 18.072 -7.516 1.00 83.94 98 ARG A O 1
ATOM 808 N N . SER A 1 99 ? 9.353 16.548 -8.807 1.00 74.00 99 SER A N 1
ATOM 809 C CA . SER A 1 99 ? 10.619 17.257 -8.964 1.00 74.00 99 SER A CA 1
ATOM 810 C C . SER A 1 99 ? 10.581 18.024 -10.287 1.00 74.00 99 SER A C 1
ATOM 812 O O . SER A 1 99 ? 10.900 17.426 -11.316 1.00 74.00 99 SER A O 1
ATOM 814 N N . PRO A 1 100 ? 10.198 19.320 -10.313 1.00 56.41 100 PRO A N 1
ATOM 815 C CA . PRO A 1 100 ? 10.489 20.130 -11.488 1.00 56.41 100 PRO A CA 1
ATOM 816 C C . PRO A 1 100 ? 11.995 20.015 -11.707 1.00 56.41 100 PRO A C 1
ATOM 818 O O . PRO A 1 100 ? 12.760 20.184 -10.758 1.00 56.41 100 PRO A O 1
ATOM 821 N N . ALA A 1 101 ? 12.405 19.608 -12.907 1.00 57.66 101 ALA A N 1
ATOM 822 C CA . ALA A 1 101 ? 13.812 19.507 -13.249 1.00 57.66 101 ALA A CA 1
ATOM 823 C C . ALA A 1 101 ? 14.508 20.803 -12.806 1.00 57.66 101 ALA A C 1
ATOM 825 O O . ALA A 1 101 ? 14.138 21.881 -13.273 1.00 57.66 101 ALA A O 1
ATOM 826 N N . SER A 1 102 ? 15.446 20.708 -11.861 1.00 52.03 102 SER A N 1
ATOM 827 C CA . SER A 1 102 ? 16.368 21.814 -11.630 1.00 52.03 102 SER A CA 1
ATOM 828 C C . SER A 1 102 ? 17.159 21.989 -12.930 1.00 52.03 102 SER A C 1
ATOM 830 O O . SER A 1 102 ? 17.684 20.980 -13.414 1.00 52.03 102 SER A O 1
ATOM 832 N N . PRO A 1 103 ? 17.174 23.194 -13.525 1.00 52.75 103 PRO A N 1
ATOM 833 C CA . PRO A 1 103 ? 17.996 23.484 -14.696 1.00 52.75 103 PRO A CA 1
ATOM 834 C C . PRO A 1 103 ? 19.488 23.280 -14.414 1.00 52.75 103 PRO A C 1
ATOM 836 O O . PRO A 1 103 ? 19.896 23.395 -13.233 1.00 52.75 103 PRO A O 1
#

pLDDT: mean 86.65, std 10.96, range [47.97, 97.0]

Foldseek 3Di:
DDDVVVVLVVVLVVLVVLLVCCCVVPVDQKDALCNLCVSVVHDSVCCVVQNQLLSDQVSQDAPDPDDGRMDGSVSSSVSNSDPSVVSVVVVVVVVCVVPPDDD

Organism: NCBI:txid2840669

Sequence (103 aa):
MEIPEMKLILAKLDRLERLTTFVATTGKTVVDVNDIAKMEGSSYSAIMHGKDMYLLPRFGQSAYPTGKKRWPVEEYMEWSAIPPQERQDMYREYLRKRSPASP

Radius of gyration: 15.1 Å; chains: 1; bounding box: 30×46×35 Å